Protein AF-A0A358HNG4-F1 (afdb_monomer_lite)

Structure (mmCIF, N/CA/C/O backbone):
data_AF-A0A358HNG4-F1
#
_entry.id   AF-A0A358HNG4-F1
#
loop_
_atom_site.group_PDB
_atom_site.id
_atom_site.type_symbol
_atom_site.label_atom_id
_atom_site.label_alt_id
_atom_site.label_comp_id
_atom_site.label_asym_id
_atom_site.label_entity_id
_atom_site.label_seq_id
_atom_site.pdbx_PDB_ins_code
_atom_site.Cartn_x
_atom_site.Cartn_y
_atom_site.Cartn_z
_atom_site.occupancy
_atom_site.B_iso_or_equiv
_atom_site.auth_seq_id
_atom_site.auth_comp_id
_atom_site.auth_asym_id
_atom_site.auth_atom_id
_atom_site.pdbx_PDB_model_num
ATOM 1 N N . ARG A 1 1 ? 6.080 -14.631 -7.851 1.00 81.94 1 ARG A N 1
ATOM 2 C CA . ARG A 1 1 ? 4.981 -14.123 -8.712 1.00 81.94 1 ARG A CA 1
ATOM 3 C C . ARG A 1 1 ? 5.269 -12.655 -9.007 1.00 81.94 1 ARG A C 1
ATOM 5 O O . ARG A 1 1 ? 5.845 -12.014 -8.139 1.00 81.94 1 ARG A O 1
ATOM 12 N N . ASN A 1 2 ? 4.977 -12.167 -10.212 1.00 87.56 2 ASN A N 1
ATOM 13 C CA . ASN A 1 2 ? 5.260 -10.779 -10.600 1.00 87.56 2 ASN A CA 1
ATOM 14 C C . ASN A 1 2 ? 4.012 -9.928 -10.369 1.00 87.56 2 ASN A C 1
ATOM 16 O O . ASN A 1 2 ? 2.910 -10.409 -10.622 1.00 87.56 2 ASN A O 1
ATOM 20 N N . VAL A 1 3 ? 4.197 -8.690 -9.921 1.00 86.75 3 VAL A N 1
ATOM 21 C CA . VAL A 1 3 ? 3.130 -7.695 -9.794 1.00 86.75 3 VAL A CA 1
ATOM 22 C C . VAL A 1 3 ? 3.386 -6.603 -10.823 1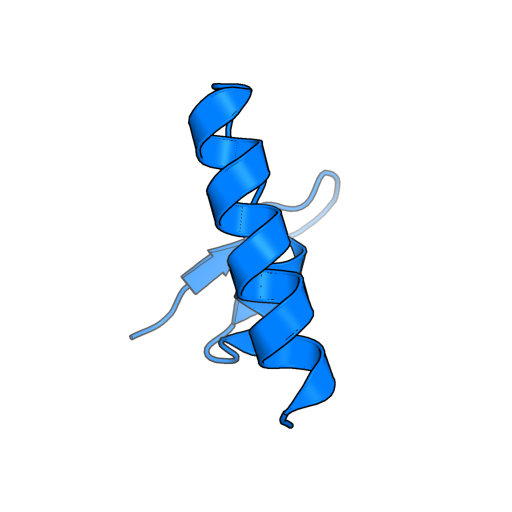.00 86.75 3 VAL A C 1
ATOM 24 O O . VAL A 1 3 ? 4.521 -6.153 -10.992 1.00 86.75 3 VAL A O 1
ATOM 27 N N . VAL A 1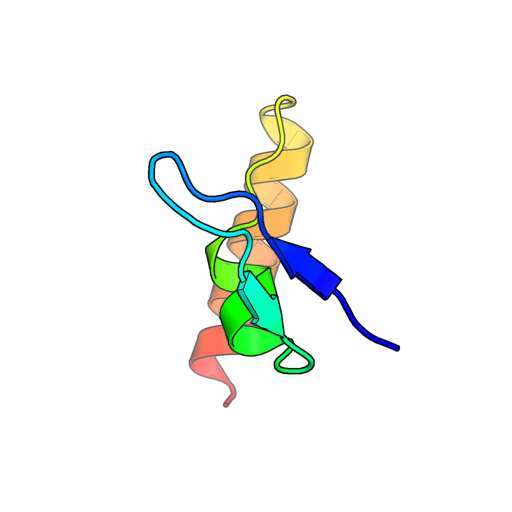 4 ? 2.338 -6.218 -11.544 1.00 89.06 4 VAL A N 1
ATOM 28 C CA . VAL A 1 4 ? 2.383 -5.159 -12.552 1.00 89.06 4 VAL A CA 1
ATOM 29 C C . VAL A 1 4 ? 1.703 -3.937 -11.955 1.00 89.06 4 VAL A C 1
ATOM 31 O O . VAL A 1 4 ? 0.555 -4.025 -11.536 1.00 89.06 4 VAL A O 1
ATOM 34 N N . ILE A 1 5 ? 2.431 -2.827 -11.887 1.00 88.38 5 ILE A N 1
A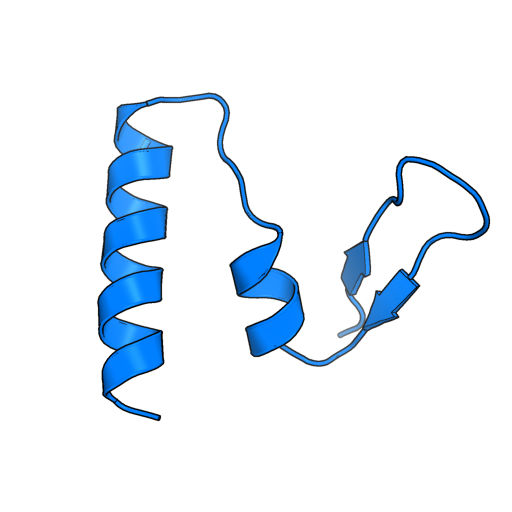TOM 35 C CA . ILE A 1 5 ? 1.956 -1.554 -11.349 1.00 88.38 5 ILE A CA 1
ATOM 36 C C . ILE A 1 5 ? 1.782 -0.602 -12.527 1.00 88.38 5 ILE A C 1
ATOM 38 O O . ILE A 1 5 ? 2.739 -0.320 -13.262 1.00 88.38 5 ILE A O 1
ATOM 42 N N . GLU A 1 6 ? 0.554 -0.140 -12.720 1.00 86.38 6 GLU A N 1
ATOM 43 C CA . GLU A 1 6 ? 0.235 0.884 -13.706 1.00 86.38 6 GLU A CA 1
ATOM 44 C C . GLU A 1 6 ? 0.797 2.231 -13.240 1.00 86.38 6 GLU A C 1
ATOM 46 O O . GLU A 1 6 ? 0.708 2.587 -12.068 1.00 86.38 6 GLU A O 1
ATOM 51 N N . LYS A 1 7 ? 1.425 2.971 -14.152 1.00 81.50 7 LYS A N 1
ATOM 52 C CA . LYS A 1 7 ? 1.926 4.320 -13.884 1.00 81.50 7 LYS A CA 1
ATOM 53 C C . LYS A 1 7 ? 1.101 5.317 -14.678 1.00 81.50 7 LYS A C 1
ATOM 55 O O . LYS A 1 7 ? 0.788 5.055 -15.833 1.00 81.50 7 LYS A O 1
ATOM 60 N N . SER A 1 8 ? 0.866 6.500 -14.112 1.00 79.81 8 SER A N 1
ATOM 61 C CA . SER A 1 8 ? 0.137 7.592 -14.778 1.00 79.81 8 SER A CA 1
ATOM 62 C C . SER A 1 8 ? 0.804 8.090 -16.070 1.00 79.81 8 SER A C 1
ATOM 64 O O . SER A 1 8 ? 0.174 8.795 -16.852 1.00 79.81 8 SER A O 1
ATOM 66 N N . PHE A 1 9 ? 2.079 7.756 -16.302 1.00 78.00 9 PHE A N 1
ATOM 67 C CA . PHE A 1 9 ? 2.791 8.081 -17.534 1.00 78.00 9 PHE A CA 1
ATOM 68 C C . PHE A 1 9 ? 3.882 7.042 -17.846 1.00 78.00 9 PHE A C 1
ATOM 70 O O . PHE A 1 9 ? 4.667 6.668 -16.968 1.00 78.00 9 PHE A O 1
ATOM 77 N N . GLY A 1 10 ? 3.965 6.617 -19.110 1.00 82.19 10 GLY A N 1
ATOM 78 C CA . GLY A 1 10 ? 4.985 5.689 -19.612 1.00 82.19 10 GLY A CA 1
ATOM 79 C C . GLY A 1 10 ? 4.634 4.201 -19.470 1.00 82.19 10 GLY A C 1
ATOM 80 O O . GLY A 1 10 ? 3.470 3.822 -19.396 1.00 82.19 10 GLY A O 1
ATOM 81 N N . ALA A 1 11 ? 5.657 3.341 -19.487 1.00 83.25 11 ALA A N 1
ATOM 82 C CA . ALA A 1 11 ? 5.488 1.888 -19.429 1.00 83.25 11 ALA A CA 1
ATOM 83 C C . ALA A 1 11 ? 5.170 1.386 -18.001 1.00 83.25 11 ALA A C 1
ATOM 85 O O . ALA A 1 11 ? 5.713 1.924 -17.025 1.00 83.25 11 ALA A O 1
ATOM 86 N N . PRO A 1 12 ? 4.346 0.328 -17.860 1.00 87.25 12 PRO A N 1
ATOM 87 C CA . PRO A 1 12 ? 3.994 -0.242 -16.563 1.00 87.25 12 PRO A CA 1
ATOM 88 C C . PRO A 1 12 ? 5.227 -0.817 -15.858 1.00 87.25 12 PRO A C 1
ATOM 90 O O . PRO A 1 12 ? 6.117 -1.407 -16.477 1.00 87.25 12 PRO A O 1
ATOM 93 N N . ARG A 1 13 ? 5.292 -0.662 -14.533 1.00 86.31 13 ARG A N 1
ATOM 94 C CA . ARG A 1 13 ? 6.408 -1.164 -13.726 1.00 86.31 13 ARG A CA 1
ATOM 95 C C . ARG A 1 13 ? 6.108 -2.587 -13.275 1.00 86.31 13 ARG A C 1
ATOM 97 O O . ARG A 1 13 ? 5.200 -2.811 -12.484 1.00 86.31 13 ARG A O 1
ATOM 104 N N . VAL A 1 14 ? 6.914 -3.546 -13.721 1.00 89.25 14 VAL A N 1
ATOM 105 C CA . VAL A 1 14 ? 6.856 -4.923 -13.213 1.00 89.25 14 VAL A CA 1
ATOM 106 C C . VAL A 1 14 ? 7.817 -5.051 -12.036 1.00 89.25 14 VAL A C 1
ATOM 108 O O . VAL A 1 14 ? 9.014 -4.807 -12.180 1.00 89.25 14 VAL A O 1
ATOM 111 N N . THR A 1 15 ? 7.308 -5.423 -10.864 1.00 85.25 15 THR A N 1
ATOM 112 C CA . THR A 1 15 ? 8.122 -5.618 -9.660 1.00 85.25 15 THR A CA 1
ATOM 113 C C . THR A 1 15 ? 7.784 -6.930 -8.960 1.00 85.25 15 THR A C 1
ATOM 115 O O . THR A 1 15 ? 6.682 -7.469 -9.071 1.00 85.25 15 THR A O 1
ATOM 118 N N . LYS A 1 16 ? 8.771 -7.468 -8.247 1.00 87.06 16 LYS A N 1
ATOM 119 C CA . LYS A 1 16 ? 8.616 -8.594 -7.313 1.00 87.06 16 LYS A CA 1
ATOM 120 C C . LYS A 1 16 ? 8.763 -8.146 -5.856 1.00 87.06 16 LYS A C 1
ATOM 122 O O . LYS A 1 16 ? 8.595 -8.964 -4.961 1.00 87.06 16 LYS A O 1
ATOM 127 N N . ASP A 1 17 ? 9.112 -6.881 -5.629 1.00 86.50 17 ASP A N 1
ATOM 128 C CA . ASP A 1 17 ? 9.312 -6.325 -4.296 1.00 86.50 17 ASP A CA 1
ATOM 129 C C . ASP A 1 17 ? 7.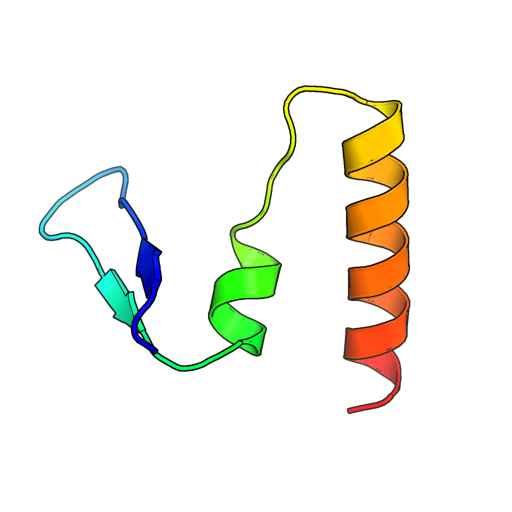967 -5.970 -3.653 1.00 86.50 17 ASP A C 1
ATOM 131 O O . ASP A 1 17 ? 7.287 -5.036 -4.086 1.00 86.50 17 ASP A O 1
ATOM 135 N N . GLY A 1 18 ? 7.605 -6.714 -2.607 1.00 83.19 18 GLY A N 1
ATOM 136 C CA . GLY A 1 18 ? 6.373 -6.510 -1.849 1.00 83.19 18 GLY A CA 1
ATOM 137 C C . GLY A 1 18 ? 6.314 -5.163 -1.129 1.00 83.19 18 GLY A C 1
ATOM 138 O O . GLY A 1 18 ? 5.221 -4.639 -0.943 1.00 83.19 18 GLY A O 1
ATOM 139 N N . VAL A 1 19 ? 7.458 -4.558 -0.791 1.00 83.94 19 VAL A N 1
ATOM 140 C CA . VAL A 1 19 ? 7.499 -3.244 -0.130 1.00 83.94 19 VAL A CA 1
ATOM 141 C C . VAL A 1 19 ? 7.093 -2.145 -1.107 1.00 83.94 19 VAL A C 1
ATOM 143 O O . VAL A 1 19 ? 6.289 -1.279 -0.769 1.00 83.94 19 VAL A O 1
ATOM 146 N N . THR A 1 20 ? 7.607 -2.191 -2.339 1.00 85.50 20 THR A N 1
ATOM 147 C CA . THR A 1 20 ? 7.181 -1.277 -3.408 1.00 85.50 20 THR A CA 1
ATOM 148 C C . THR A 1 20 ? 5.701 -1.461 -3.736 1.00 85.50 20 THR A C 1
ATOM 150 O O . THR A 1 20 ? 4.993 -0.475 -3.897 1.00 85.50 20 THR A O 1
ATOM 153 N N . VAL A 1 21 ? 5.219 -2.706 -3.790 1.00 86.81 21 VAL A N 1
ATOM 154 C CA . VAL A 1 21 ? 3.796 -2.985 -4.036 1.00 86.81 21 VAL A CA 1
ATOM 155 C C . VAL A 1 21 ? 2.930 -2.402 -2.918 1.00 86.81 21 VAL A C 1
ATOM 157 O O . VAL A 1 21 ? 1.981 -1.692 -3.213 1.00 86.81 21 VAL A O 1
ATOM 160 N N . ALA A 1 22 ? 3.286 -2.610 -1.646 1.00 85.88 22 ALA A N 1
ATOM 161 C CA . ALA A 1 22 ? 2.512 -2.118 -0.504 1.00 85.88 22 ALA A CA 1
ATOM 162 C C . ALA A 1 22 ? 2.382 -0.584 -0.442 1.00 85.88 22 ALA A C 1
ATOM 164 O O . ALA A 1 22 ? 1.439 -0.070 0.158 1.00 85.88 22 ALA A O 1
ATOM 165 N N . LYS A 1 23 ? 3.313 0.159 -1.053 1.00 84.62 23 LYS A N 1
ATOM 166 C CA . LYS A 1 23 ? 3.264 1.629 -1.109 1.00 84.62 23 LYS A CA 1
ATOM 167 C C . LYS A 1 23 ? 2.223 2.164 -2.092 1.00 84.62 23 LYS A C 1
ATOM 169 O O . LYS A 1 23 ? 1.707 3.247 -1.851 1.00 84.62 23 LYS A O 1
ATOM 174 N N . GLU A 1 24 ? 1.932 1.405 -3.142 1.00 83.69 24 GLU A N 1
ATOM 175 C CA . GLU A 1 24 ? 1.035 1.781 -4.245 1.00 83.69 24 GLU A CA 1
ATOM 176 C C . GLU A 1 24 ? -0.400 1.251 -4.037 1.00 83.69 24 GLU A C 1
ATOM 178 O O . GLU A 1 24 ? -1.269 1.460 -4.877 1.00 83.69 24 GLU A O 1
ATOM 183 N N . ILE A 1 25 ? -0.665 0.533 -2.936 1.00 86.31 25 ILE A N 1
ATOM 184 C CA . ILE A 1 25 ? -2.003 0.017 -2.621 1.00 86.31 25 ILE A CA 1
ATOM 185 C C . ILE A 1 25 ? -2.859 1.142 -2.033 1.00 86.31 25 ILE A C 1
ATOM 187 O O . ILE A 1 25 ? -2.624 1.593 -0.909 1.00 86.31 25 ILE A O 1
ATOM 191 N N . GLU A 1 26 ? -3.899 1.517 -2.772 1.00 85.06 26 GLU A N 1
ATOM 192 C CA . GLU A 1 26 ? -5.018 2.328 -2.301 1.00 85.06 26 GLU A CA 1
ATOM 193 C C . GLU A 1 26 ? -6.327 1.599 -2.603 1.00 85.06 26 GLU A C 1
ATOM 195 O O . GLU A 1 26 ? -6.554 1.119 -3.716 1.00 85.06 26 GLU A O 1
ATOM 200 N N . LEU A 1 27 ? -7.183 1.485 -1.590 1.00 88.75 27 LEU A N 1
ATOM 201 C CA . LEU A 1 27 ? -8.483 0.832 -1.714 1.00 88.75 27 LEU A CA 1
ATOM 202 C C . LEU A 1 27 ? -9.581 1.895 -1.793 1.00 88.75 27 LEU A C 1
ATOM 204 O O . LEU A 1 27 ? -9.532 2.910 -1.100 1.00 88.75 27 LEU A O 1
ATOM 208 N N . SER A 1 28 ? -10.573 1.656 -2.652 1.00 87.75 28 SER A N 1
ATOM 209 C CA . SER A 1 28 ? -11.701 2.579 -2.843 1.00 87.75 28 SER A CA 1
ATOM 210 C C . SER A 1 28 ? -12.620 2.660 -1.618 1.00 87.75 28 SER A C 1
ATOM 212 O O . SER A 1 28 ? -13.181 3.722 -1.339 1.00 87.75 28 SER A O 1
ATOM 214 N N . ASP A 1 29 ? -12.744 1.565 -0.862 1.00 93.75 29 ASP A N 1
ATOM 215 C CA . ASP A 1 29 ? -13.480 1.546 0.395 1.00 93.75 29 ASP A CA 1
ATOM 216 C C . ASP A 1 29 ? -12.646 2.140 1.537 1.00 93.75 29 ASP A C 1
ATOM 218 O O . ASP A 1 29 ? -11.481 1.795 1.747 1.00 93.75 29 ASP A O 1
ATOM 222 N N . LYS A 1 30 ? -13.260 3.042 2.308 1.00 87.31 30 LYS A N 1
ATOM 223 C CA . LYS A 1 30 ? -12.574 3.770 3.382 1.00 87.31 30 LYS A CA 1
ATOM 224 C C . LYS A 1 30 ? -12.180 2.871 4.553 1.00 87.31 30 LYS A C 1
ATOM 226 O O . LYS A 1 30 ? -11.130 3.109 5.148 1.00 87.31 30 LYS A O 1
ATOM 231 N N . PHE A 1 31 ? -13.006 1.889 4.909 1.00 88.56 31 PHE A N 1
ATOM 232 C CA . PHE A 1 31 ? -12.734 0.992 6.033 1.00 88.56 31 PHE A CA 1
ATOM 233 C C . PHE A 1 31 ? -11.642 -0.009 5.667 1.00 88.56 31 PHE A C 1
ATOM 235 O O . PHE A 1 31 ? -10.706 -0.211 6.443 1.00 88.56 31 PHE A O 1
ATOM 242 N N . GLU A 1 32 ? -11.703 -0.566 4.460 1.00 88.06 32 GLU A N 1
ATOM 243 C CA . GLU A 1 32 ? -10.664 -1.456 3.950 1.00 88.06 32 GLU A CA 1
ATOM 244 C C . GLU A 1 32 ? -9.333 -0.719 3.768 1.00 88.06 32 GLU A C 1
ATOM 246 O O . GLU A 1 32 ? -8.291 -1.222 4.195 1.00 88.06 32 GLU A O 1
ATOM 251 N N . ASN A 1 33 ? -9.351 0.504 3.220 1.00 90.25 33 ASN A N 1
ATOM 252 C CA . ASN A 1 33 ? -8.142 1.314 3.083 1.00 90.25 33 ASN A CA 1
ATOM 253 C C . ASN A 1 33 ? -7.531 1.633 4.452 1.00 90.25 33 ASN A C 1
ATOM 255 O O . ASN A 1 33 ? -6.324 1.516 4.628 1.00 90.25 33 ASN A O 1
ATOM 259 N N . MET A 1 34 ? -8.350 1.970 5.452 1.00 88.75 34 MET A N 1
ATOM 260 C CA . MET A 1 34 ? -7.868 2.230 6.812 1.00 88.75 34 MET A CA 1
ATOM 261 C C . MET A 1 34 ? -7.158 1.010 7.415 1.00 88.75 34 MET A C 1
ATOM 263 O O . MET A 1 34 ? -6.071 1.149 7.978 1.00 88.75 34 MET A O 1
ATOM 267 N N . GLY A 1 35 ? -7.723 -0.190 7.246 1.00 89.62 35 GLY A N 1
ATOM 268 C CA . GLY A 1 35 ? -7.089 -1.437 7.679 1.00 89.62 35 GLY A CA 1
ATOM 269 C C . GLY A 1 35 ? -5.783 -1.729 6.931 1.00 89.62 35 GLY A C 1
ATOM 270 O O . GLY A 1 35 ? -4.771 -2.060 7.550 1.00 89.62 35 GLY A O 1
ATOM 271 N N . ALA A 1 36 ? -5.773 -1.543 5.609 1.00 89.94 36 ALA A N 1
ATOM 272 C CA . ALA A 1 36 ? -4.589 -1.745 4.777 1.00 89.94 36 ALA A CA 1
ATOM 273 C C . ALA A 1 36 ? -3.450 -0.774 5.135 1.00 89.94 36 ALA A C 1
ATOM 275 O O . ALA A 1 36 ? -2.296 -1.194 5.257 1.00 89.94 36 ALA A O 1
ATOM 276 N N . GLN A 1 37 ? -3.763 0.504 5.373 1.00 88.81 37 GLN A N 1
ATOM 277 C CA . GLN A 1 37 ? -2.778 1.499 5.803 1.00 88.81 37 GLN A CA 1
ATOM 278 C C . GLN A 1 37 ? -2.235 1.195 7.207 1.00 88.81 37 GLN A C 1
ATOM 280 O O . GLN A 1 37 ? -1.034 1.326 7.433 1.00 88.81 37 GLN A O 1
ATOM 285 N N . MET A 1 38 ? -3.075 0.717 8.134 1.00 88.75 38 MET A N 1
ATOM 286 C CA . MET A 1 38 ? -2.628 0.323 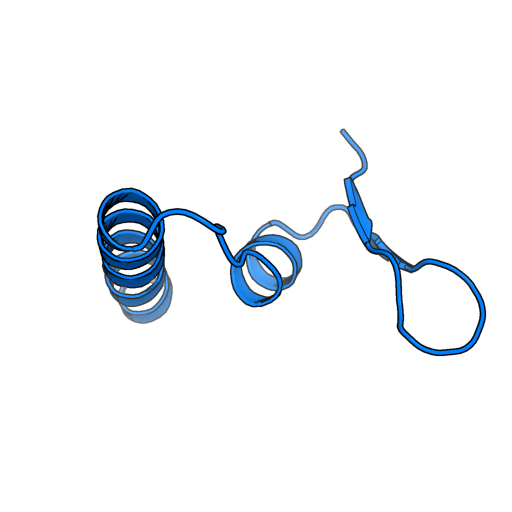9.475 1.00 88.75 38 MET A CA 1
ATOM 287 C C . MET A 1 38 ? -1.634 -0.847 9.420 1.00 88.75 38 MET A C 1
ATOM 289 O O . MET A 1 38 ? -0.572 -0.793 10.042 1.00 88.75 38 MET A O 1
ATOM 293 N N . LEU A 1 39 ? -1.931 -1.882 8.627 1.00 85.56 39 LEU A N 1
ATOM 294 C CA . LEU A 1 39 ? -1.024 -3.018 8.428 1.00 85.56 39 LEU A CA 1
ATOM 295 C C . LEU A 1 39 ? 0.286 -2.592 7.760 1.00 85.56 39 LEU A C 1
ATOM 297 O O . LEU A 1 39 ? 1.359 -3.040 8.166 1.00 85.56 39 LEU A O 1
ATOM 301 N N . ARG A 1 40 ? 0.210 -1.693 6.773 1.00 86.56 40 ARG A N 1
ATOM 302 C CA . ARG A 1 40 ? 1.387 -1.098 6.133 1.00 86.56 40 ARG A CA 1
ATOM 303 C C . ARG A 1 40 ? 2.261 -0.366 7.146 1.00 86.56 40 ARG A C 1
ATOM 305 O O . ARG A 1 40 ? 3.481 -0.506 7.106 1.00 86.56 40 ARG A O 1
ATOM 312 N N . GLU A 1 41 ? 1.661 0.412 8.039 1.00 86.38 41 GLU A N 1
ATOM 313 C CA . GLU A 1 41 ? 2.406 1.190 9.022 1.00 86.38 41 GLU A CA 1
ATOM 314 C C . GLU A 1 41 ? 3.127 0.296 10.040 1.00 86.38 41 GLU A C 1
ATOM 316 O O . GLU A 1 41 ? 4.300 0.525 10.333 1.00 86.38 41 GLU A O 1
ATOM 321 N N . VAL A 1 42 ? 2.482 -0.777 10.506 1.00 86.25 42 VAL A N 1
ATOM 322 C CA . VAL A 1 42 ? 3.120 -1.774 11.383 1.00 86.25 42 VAL A CA 1
ATOM 323 C C . VAL A 1 42 ? 4.243 -2.512 10.648 1.00 86.25 42 VAL A C 1
ATOM 325 O O . VAL A 1 42 ? 5.359 -2.616 11.160 1.00 86.25 42 VAL A O 1
ATOM 328 N N . ALA A 1 43 ? 3.989 -2.971 9.421 1.00 82.56 43 ALA A N 1
ATOM 329 C CA . ALA A 1 43 ? 4.985 -3.663 8.609 1.00 82.56 43 ALA A CA 1
ATOM 330 C C . ALA A 1 43 ? 6.210 -2.782 8.304 1.00 82.56 43 ALA A C 1
ATOM 332 O O . ALA A 1 43 ? 7.335 -3.271 8.333 1.00 82.56 43 ALA A O 1
ATOM 333 N N . SER A 1 44 ? 6.019 -1.479 8.072 1.00 80.88 44 SER A N 1
ATOM 334 C CA . SER A 1 44 ? 7.120 -0.549 7.786 1.00 80.88 44 SER A CA 1
ATOM 335 C C . SER A 1 44 ? 7.978 -0.211 9.006 1.00 80.88 44 SER A C 1
ATOM 337 O O . SER A 1 44 ? 9.110 0.229 8.828 1.00 80.88 44 SER A O 1
ATOM 339 N N . ARG A 1 45 ? 7.447 -0.357 10.226 1.00 80.12 45 ARG A N 1
ATOM 340 C CA . ARG A 1 45 ? 8.178 -0.084 11.477 1.00 80.12 45 ARG A CA 1
ATOM 341 C C . ARG A 1 45 ? 8.962 -1.291 11.993 1.00 80.12 45 ARG A C 1
ATOM 343 O O . ARG A 1 45 ? 9.814 -1.122 12.856 1.00 80.12 45 ARG A O 1
ATOM 350 N N . THR A 1 46 ? 8.649 -2.485 11.496 1.00 67.38 46 THR A N 1
ATOM 351 C CA . THR A 1 46 ? 9.229 -3.757 11.966 1.00 67.38 46 THR A CA 1
ATOM 352 C C . THR A 1 46 ? 10.281 -4.319 10.996 1.00 67.38 46 THR A C 1
ATOM 354 O O . THR A 1 46 ? 10.784 -5.419 11.214 1.00 67.38 46 THR A O 1
ATOM 357 N N . ALA A 1 47 ? 10.580 -3.591 9.915 1.00 53.19 47 ALA A N 1
ATOM 358 C CA . ALA A 1 47 ? 11.543 -3.968 8.881 1.00 53.19 47 ALA A CA 1
ATOM 359 C C . ALA A 1 47 ? 12.957 -3.458 9.186 1.00 53.19 47 ALA A C 1
ATOM 361 O O . ALA A 1 47 ? 13.074 -2.337 9.732 1.00 53.19 47 ALA A O 1
#

pLDDT: mean 84.91, std 6.2, range [53.19, 93.75]

Radius of gyration: 12.14 Å; chains: 1; bounding box: 25×22×32 Å

Secondary structure (DSSP, 8-state):
--EEE--SSSSPEEE--HHHHHHS---SSHHHHHHHHHHHHHHHH--

Foldseek 3Di:
DWDWADDPDDDIDIDPDVLVVLVRDDDPDPVVRVVSVVVNVVVVVVD

Organism: NCBI:txid168935

InterPro domains:
  IPR001844 Chaperonin Cpn60/GroEL [PTHR45633] (1-46)
  IPR027413 GroEL-like equatorial domain superfamily [G3DSA:1.10.560.10] (1-46)
  IPR027413 GroEL-like 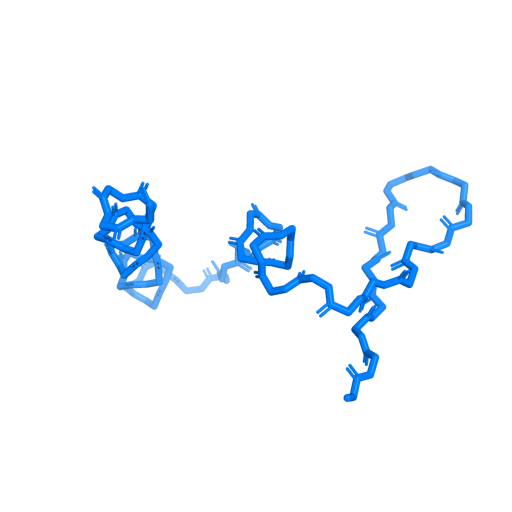equatorial domain superfamily [SSF48592] (1-46)

Sequence (47 aa):
RNVVIEKSFGAPRVTKDGVTVAKEIELSDKFENMGAQMLREVASRTA